Protein AF-A0A8D8VK74-F1 (afdb_monomer_lite)

Radius of gyration: 21.33 Å; chains: 1; bounding box: 48×50×49 Å

Organism: NCBI:txid428564

Secondary structure (DSSP, 8-state):
--EEEEEEBTTTB--TT-HHHHHHHHHHHHTT-EEEEEESSSS----TTSHHHHHHHHTTPEE-TT--HHHHHHHHHHHHH-TTS-HHHHHHHHHS-SSSS--PPP--SS---HHHHHHHHTT---HHHHHHHHHHHHHHHHHHHHHTT-HHHHHHHHHTT--TTSPPTT------

pLDDT: mean 78.07, std 16.45, range [38.28, 97.5]

Structure (mmCIF, N/CA/C/O backbone):
data_AF-A0A8D8VK74-F1
#
_entry.id   AF-A0A8D8VK74-F1
#
loop_
_atom_site.group_PDB
_atom_site.id
_atom_site.type_symbol
_atom_site.label_atom_id
_atom_site.label_alt_id
_atom_site.label_comp_id
_atom_site.label_asym_id
_atom_site.label_entity_id
_atom_site.label_seq_id
_atom_site.pdbx_PDB_ins_code
_atom_site.Cartn_x
_atom_site.Cartn_y
_atom_site.Cartn_z
_atom_site.occupancy
_atom_site.B_iso_or_equiv
_atom_site.auth_seq_id
_atom_site.auth_comp_id
_atom_site.auth_asym_id
_atom_site.auth_atom_id
_atom_site.pdbx_PDB_model_num
ATOM 1 N N . MET A 1 1 ? -14.335 -9.212 -6.919 1.00 71.56 1 MET A N 1
ATOM 2 C CA . MET A 1 1 ? -12.914 -9.061 -6.531 1.00 71.56 1 MET A CA 1
ATOM 3 C C . MET A 1 1 ? -12.792 -7.736 -5.795 1.00 71.56 1 MET A C 1
ATOM 5 O O . MET A 1 1 ? -13.177 -6.734 -6.381 1.00 71.56 1 MET A O 1
ATOM 9 N N . ASN A 1 2 ? -12.342 -7.737 -4.533 1.00 91.50 2 ASN A N 1
ATOM 10 C CA . ASN A 1 2 ? -12.387 -6.547 -3.658 1.00 91.50 2 ASN A CA 1
ATOM 11 C C . ASN A 1 2 ? -10.998 -5.957 -3.346 1.00 91.50 2 ASN A C 1
ATOM 13 O O . ASN A 1 2 ? -10.900 -4.891 -2.744 1.00 91.50 2 ASN A O 1
ATOM 17 N N . GLY A 1 3 ? -9.922 -6.621 -3.775 1.00 95.31 3 GLY A N 1
ATOM 18 C CA . GLY A 1 3 ? -8.571 -6.083 -3.696 1.00 95.31 3 GLY A CA 1
ATOM 19 C C . GLY A 1 3 ? -7.586 -6.829 -4.593 1.00 95.31 3 GLY A C 1
ATOM 20 O O . GLY A 1 3 ? -7.878 -7.944 -5.030 1.00 95.31 3 GLY A O 1
ATOM 21 N N . VAL A 1 4 ? -6.449 -6.191 -4.874 1.00 96.12 4 VAL A N 1
ATOM 22 C CA . VAL A 1 4 ? -5.374 -6.664 -5.758 1.00 96.12 4 VAL A CA 1
ATOM 23 C C . VAL A 1 4 ? -4.013 -6.302 -5.159 1.00 96.12 4 VAL A C 1
ATOM 25 O O . VAL A 1 4 ? -3.820 -5.172 -4.710 1.00 96.12 4 VAL A O 1
ATOM 28 N N . ILE A 1 5 ? -3.057 -7.234 -5.212 1.00 94.94 5 ILE A N 1
ATOM 29 C CA . ILE A 1 5 ? -1.632 -6.928 -5.036 1.00 94.94 5 ILE A CA 1
ATOM 30 C C . ILE A 1 5 ? -1.017 -6.762 -6.425 1.00 94.94 5 ILE A C 1
ATOM 32 O O . ILE A 1 5 ? -0.994 -7.703 -7.217 1.00 94.94 5 ILE A O 1
ATOM 36 N N . LEU A 1 6 ? -0.565 -5.553 -6.732 1.00 92.75 6 LEU A N 1
ATOM 37 C CA . LEU A 1 6 ? 0.166 -5.223 -7.946 1.00 92.75 6 LEU A CA 1
ATOM 38 C C . LEU A 1 6 ? 1.658 -5.367 -7.653 1.00 92.75 6 LEU A C 1
ATOM 40 O O . LEU A 1 6 ? 2.157 -4.743 -6.727 1.00 92.75 6 LEU A O 1
ATOM 44 N N . GLN A 1 7 ? 2.377 -6.171 -8.431 1.00 89.62 7 GLN A N 1
ATOM 45 C CA . GLN A 1 7 ? 3.824 -6.296 -8.278 1.00 89.62 7 GLN A CA 1
ATOM 46 C C . GLN A 1 7 ? 4.541 -5.551 -9.400 1.00 89.62 7 GLN A C 1
ATOM 48 O O . GLN A 1 7 ? 4.477 -5.960 -10.561 1.00 89.62 7 GLN A O 1
ATOM 53 N N . THR A 1 8 ? 5.238 -4.474 -9.053 1.00 84.62 8 THR A N 1
ATOM 54 C CA . THR A 1 8 ? 6.009 -3.649 -9.993 1.00 84.62 8 THR A CA 1
ATOM 55 C C . THR A 1 8 ? 7.503 -3.932 -9.903 1.00 84.62 8 THR A C 1
ATOM 57 O O . THR A 1 8 ? 8.008 -4.476 -8.919 1.00 84.62 8 THR A O 1
ATOM 60 N N . TYR A 1 9 ? 8.234 -3.577 -10.958 1.00 78.38 9 TYR A N 1
ATOM 61 C CA . TYR A 1 9 ? 9.674 -3.806 -11.013 1.00 78.38 9 TYR A CA 1
ATOM 62 C C . TYR A 1 9 ? 10.432 -2.826 -10.108 1.00 78.38 9 TYR A C 1
ATOM 64 O O . TYR A 1 9 ? 10.140 -1.628 -10.083 1.00 78.38 9 TYR A O 1
ATOM 72 N N . GLY A 1 10 ? 11.457 -3.320 -9.407 1.00 71.38 10 GLY A N 1
ATOM 73 C CA . GLY A 1 10 ? 12.364 -2.484 -8.618 1.00 71.38 10 GLY A CA 1
ATOM 74 C C . GLY A 1 10 ? 11.637 -1.660 -7.553 1.00 71.38 10 GLY A C 1
ATOM 75 O O . GLY A 1 10 ? 10.864 -2.193 -6.763 1.00 71.38 10 GLY A O 1
ATOM 76 N N . SER A 1 11 ? 11.872 -0.350 -7.536 1.00 64.56 11 SER A N 1
ATOM 77 C CA . SER A 1 11 ? 11.313 0.588 -6.553 1.00 64.56 11 SER A CA 1
ATOM 78 C C . SER A 1 11 ? 9.852 0.991 -6.799 1.00 64.56 11 SER A C 1
ATOM 80 O O . SER A 1 11 ? 9.323 1.805 -6.041 1.00 64.56 11 SER A O 1
ATOM 82 N N . GLY A 1 12 ? 9.193 0.450 -7.832 1.00 65.44 12 GLY A N 1
ATOM 83 C CA . GLY A 1 12 ? 7.820 0.829 -8.181 1.00 65.44 12 GLY A CA 1
ATOM 84 C C . GLY A 1 12 ? 7.563 1.084 -9.667 1.00 65.44 12 GLY A C 1
ATOM 85 O O . GLY A 1 12 ? 6.613 1.790 -9.996 1.00 65.44 12 GLY A O 1
ATOM 86 N N . ASN A 1 13 ? 8.407 0.583 -10.575 1.00 71.19 13 ASN A N 1
ATOM 87 C CA . ASN A 1 13 ? 8.303 0.894 -11.998 1.00 71.19 13 ASN A CA 1
ATOM 88 C C . ASN A 1 13 ? 7.089 0.214 -12.642 1.00 71.19 13 ASN A C 1
ATOM 90 O O . ASN A 1 13 ? 6.975 -1.013 -12.689 1.00 71.19 13 ASN A O 1
ATOM 94 N N . PHE A 1 14 ? 6.210 1.052 -13.176 1.00 80.88 14 PHE A N 1
ATOM 95 C CA . PHE A 1 14 ? 4.992 0.729 -13.897 1.00 80.88 14 PHE A CA 1
ATOM 96 C C . PHE A 1 14 ? 5.050 1.396 -15.281 1.00 80.88 14 PHE A C 1
ATOM 98 O O . PHE A 1 14 ? 5.597 2.497 -15.381 1.00 80.88 14 PHE A O 1
ATOM 105 N N . PRO A 1 15 ? 4.519 0.771 -16.348 1.00 80.12 15 PRO A N 1
ATOM 106 C CA . PRO A 1 15 ? 4.511 1.352 -17.691 1.00 80.12 15 PRO A CA 1
ATOM 107 C C . PRO A 1 15 ? 3.630 2.612 -17.748 1.00 80.12 15 PRO A C 1
ATOM 109 O O . PRO A 1 15 ? 2.446 2.555 -18.065 1.00 80.12 15 PRO A O 1
ATOM 112 N N . SER A 1 16 ? 4.209 3.770 -17.430 1.00 76.62 16 SER A N 1
ATOM 113 C CA . SER A 1 16 ? 3.517 5.064 -17.352 1.00 76.62 16 SER A CA 1
ATOM 114 C C . SER A 1 16 ? 3.016 5.577 -18.704 1.00 76.62 16 SER A C 1
ATOM 116 O O . SER A 1 16 ? 2.083 6.370 -18.753 1.00 76.62 16 SER A O 1
ATOM 118 N N . ASN A 1 17 ? 3.583 5.087 -19.809 1.00 83.56 17 ASN A N 1
ATOM 119 C CA . ASN A 1 17 ? 3.129 5.374 -21.171 1.00 83.56 17 ASN A CA 1
ATOM 120 C C . ASN A 1 17 ? 1.849 4.613 -21.573 1.00 83.56 17 ASN A C 1
ATOM 122 O O . ASN A 1 17 ? 1.322 4.840 -22.660 1.00 83.56 17 ASN A O 1
ATOM 126 N N . ARG A 1 18 ? 1.352 3.703 -20.727 1.00 88.56 18 ARG A N 1
ATOM 127 C CA . ARG A 1 18 ? 0.121 2.932 -20.947 1.00 88.56 18 ARG A CA 1
ATOM 128 C C . ARG A 1 18 ? -1.051 3.569 -20.208 1.00 88.56 18 ARG A C 1
ATOM 130 O O . ARG A 1 18 ? -1.440 3.128 -19.126 1.00 88.56 18 ARG A O 1
ATOM 137 N N . THR A 1 19 ? -1.608 4.623 -20.800 1.00 89.00 19 THR A N 1
ATOM 138 C CA . THR A 1 19 ? -2.750 5.368 -20.241 1.00 89.00 19 THR A CA 1
ATOM 139 C C . THR A 1 19 ? -3.971 4.481 -20.011 1.00 89.00 19 THR A C 1
ATOM 141 O O . THR A 1 19 ? -4.640 4.627 -18.995 1.00 89.00 19 THR A O 1
ATOM 144 N N . ASP A 1 20 ? -4.196 3.494 -20.879 1.00 93.38 20 ASP A N 1
ATOM 145 C CA . ASP A 1 20 ? -5.254 2.489 -20.751 1.00 93.38 20 ASP A CA 1
ATOM 146 C C . ASP A 1 20 ? -5.159 1.687 -19.441 1.00 93.38 20 ASP A C 1
ATOM 148 O O . ASP A 1 20 ? -6.168 1.417 -18.788 1.00 93.38 20 ASP A O 1
ATOM 152 N N . LEU A 1 21 ? -3.940 1.348 -19.006 1.00 91.88 21 LEU A N 1
ATOM 153 C CA . LEU A 1 21 ? -3.727 0.639 -17.745 1.00 91.88 21 LEU A CA 1
ATOM 154 C C . LEU A 1 21 ? -3.924 1.554 -16.532 1.00 91.88 21 LEU A C 1
ATOM 156 O O . LEU A 1 21 ? -4.480 1.122 -15.524 1.00 91.88 21 LEU A O 1
ATOM 160 N N . LEU A 1 22 ? -3.491 2.813 -16.617 1.00 91.50 22 LEU A N 1
ATOM 161 C CA . LEU A 1 22 ? -3.692 3.797 -15.548 1.00 91.50 22 LEU A CA 1
ATOM 162 C C . LEU A 1 22 ? -5.183 4.097 -15.337 1.00 91.50 22 LEU A C 1
ATOM 164 O O . LEU A 1 22 ? -5.655 4.119 -14.199 1.00 91.50 22 LEU A O 1
ATOM 168 N N . GLU A 1 23 ? -5.943 4.248 -16.421 1.00 93.19 23 GLU A N 1
ATOM 169 C CA . GLU A 1 23 ? -7.399 4.414 -16.378 1.00 93.19 23 GLU A CA 1
ATOM 170 C C . GLU A 1 23 ? -8.095 3.190 -15.775 1.00 93.19 23 GLU A C 1
ATOM 172 O O . GLU A 1 23 ? -8.993 3.339 -14.943 1.00 93.19 23 GLU A O 1
ATOM 177 N N . LEU A 1 24 ? -7.640 1.977 -16.111 1.00 94.81 24 LEU A N 1
ATOM 178 C CA . LEU A 1 24 ? -8.153 0.743 -15.515 1.00 94.81 24 LEU A CA 1
ATOM 179 C C . LEU A 1 24 ? -7.927 0.704 -13.996 1.00 94.81 24 LEU A C 1
ATOM 181 O O . LEU A 1 24 ? -8.846 0.358 -13.248 1.00 94.81 24 LEU A O 1
ATOM 185 N N . LEU A 1 25 ? -6.725 1.065 -13.530 1.00 94.88 25 LEU A N 1
ATOM 186 C CA . LEU A 1 25 ? -6.401 1.127 -12.100 1.00 94.88 25 LEU A CA 1
ATOM 187 C C . LEU A 1 25 ? -7.275 2.158 -11.382 1.00 94.88 25 LEU A C 1
ATOM 189 O O . LEU A 1 25 ? -7.853 1.851 -10.336 1.00 94.88 25 LEU A O 1
ATOM 193 N N . LYS A 1 26 ? -7.429 3.346 -11.974 1.00 94.81 26 LYS A N 1
ATOM 194 C CA . LYS A 1 26 ? -8.275 4.412 -11.435 1.00 94.81 26 LYS A CA 1
ATOM 195 C C . LYS A 1 26 ? -9.737 3.973 -11.332 1.00 94.81 26 LYS A C 1
ATOM 197 O O . LYS A 1 26 ? -10.323 4.066 -10.257 1.00 94.81 26 LYS A O 1
ATOM 202 N N . SER A 1 27 ? -10.292 3.402 -12.400 1.00 96.25 27 SER A N 1
ATOM 203 C CA . SER A 1 27 ? -11.665 2.882 -12.425 1.00 96.25 27 SER A CA 1
ATOM 204 C C . SER A 1 27 ? -11.880 1.756 -11.407 1.00 96.25 27 SER A C 1
ATOM 206 O O . SER A 1 27 ? -12.919 1.675 -10.750 1.00 96.25 27 SER A O 1
ATOM 208 N N . ALA A 1 28 ? -10.899 0.867 -11.227 1.00 96.00 28 ALA A N 1
ATOM 209 C CA . ALA A 1 28 ? -10.971 -0.174 -10.207 1.00 96.00 28 ALA A CA 1
ATOM 210 C C . ALA A 1 28 ? -10.983 0.416 -8.787 1.00 96.00 28 ALA A C 1
ATOM 212 O O . ALA A 1 28 ? -11.811 0.005 -7.969 1.00 96.00 28 ALA A O 1
ATOM 213 N N . ASN A 1 29 ? -10.134 1.406 -8.509 1.00 95.12 29 ASN A N 1
ATOM 214 C CA . ASN A 1 29 ? -10.133 2.116 -7.232 1.00 95.12 29 ASN A CA 1
ATOM 215 C C . ASN A 1 29 ? -11.459 2.863 -6.975 1.00 95.12 29 ASN A C 1
ATOM 217 O O . ASN A 1 29 ? -11.978 2.802 -5.862 1.00 95.12 29 ASN A O 1
ATOM 221 N N . GLU A 1 30 ? -12.045 3.505 -7.990 1.00 95.00 30 GLU A N 1
ATOM 222 C CA . GLU A 1 30 ? -13.353 4.182 -7.904 1.00 95.00 30 GLU A CA 1
ATOM 223 C C . GLU A 1 30 ? -14.503 3.210 -7.593 1.00 95.00 30 GLU A C 1
ATOM 225 O O . GLU A 1 30 ? -15.429 3.554 -6.863 1.00 95.00 30 GLU A O 1
ATOM 230 N N . ARG A 1 31 ? -14.412 1.955 -8.053 1.00 96.19 31 ARG A N 1
ATOM 231 C CA . ARG A 1 31 ? -15.336 0.868 -7.670 1.00 96.19 31 ARG A CA 1
ATOM 232 C C . ARG A 1 31 ? -15.084 0.306 -6.265 1.00 96.19 31 ARG A C 1
ATOM 234 O O . ARG A 1 31 ? -15.745 -0.650 -5.865 1.00 96.19 31 ARG A O 1
ATOM 241 N N . GLY A 1 32 ? -14.124 0.857 -5.526 1.00 94.88 32 GLY A N 1
ATOM 242 C CA . GLY A 1 32 ? -13.786 0.441 -4.166 1.00 94.88 32 GLY A CA 1
ATOM 243 C C . GLY A 1 32 ? -12.830 -0.749 -4.075 1.00 94.88 32 GLY A C 1
ATOM 244 O O . GLY A 1 32 ? -12.680 -1.322 -2.995 1.00 94.88 32 GLY A O 1
ATOM 245 N N . VAL A 1 33 ? -12.170 -1.136 -5.172 1.00 97.44 33 VAL A N 1
ATOM 246 C CA . VAL A 1 33 ? -11.136 -2.179 -5.142 1.00 97.44 33 VAL A CA 1
ATOM 247 C C . VAL A 1 33 ? -9.873 -1.614 -4.493 1.00 97.44 33 VAL A C 1
ATOM 249 O O . VAL A 1 33 ? -9.335 -0.604 -4.941 1.00 97.44 33 VAL A O 1
ATOM 252 N N . ILE A 1 34 ? -9.372 -2.272 -3.445 1.00 97.06 34 ILE A N 1
ATOM 253 C CA . ILE A 1 34 ? -8.113 -1.875 -2.798 1.00 97.06 34 ILE A CA 1
ATOM 254 C C . ILE A 1 34 ? -6.943 -2.432 -3.607 1.00 97.06 34 ILE A C 1
ATOM 256 O O . ILE A 1 34 ? -6.773 -3.646 -3.688 1.00 97.06 34 ILE A O 1
ATOM 260 N N . ILE A 1 35 ? -6.122 -1.557 -4.180 1.00 96.56 35 ILE A N 1
ATOM 261 C CA . ILE A 1 35 ? -4.945 -1.950 -4.959 1.00 96.56 35 ILE A CA 1
ATOM 262 C C . ILE A 1 35 ? -3.703 -1.556 -4.167 1.00 96.56 35 ILE A C 1
ATOM 264 O O . ILE A 1 35 ? -3.574 -0.398 -3.773 1.00 96.56 35 ILE A O 1
ATOM 268 N N . VAL A 1 36 ? -2.803 -2.507 -3.930 1.00 94.31 36 VAL A N 1
ATOM 269 C CA . VAL A 1 36 ? -1.554 -2.286 -3.187 1.00 94.31 36 VAL A CA 1
ATOM 270 C C . VAL A 1 36 ? -0.381 -2.663 -4.072 1.00 94.31 36 VAL A C 1
ATOM 272 O O . VAL A 1 36 ? -0.345 -3.771 -4.597 1.00 94.31 36 VAL A O 1
ATOM 275 N N . ASN A 1 37 ? 0.560 -1.744 -4.246 1.00 91.88 37 ASN A N 1
ATOM 276 C CA . ASN A 1 37 ? 1.761 -1.952 -5.035 1.00 91.88 37 ASN A CA 1
ATOM 277 C C . ASN A 1 37 ? 2.910 -2.483 -4.169 1.00 91.88 37 ASN A C 1
ATOM 279 O O . ASN A 1 37 ? 3.306 -1.823 -3.215 1.00 91.88 37 ASN A O 1
ATOM 283 N N . CYS A 1 38 ? 3.478 -3.625 -4.539 1.00 88.81 38 CYS A N 1
ATOM 284 C CA . CYS A 1 38 ? 4.661 -4.227 -3.927 1.00 88.81 38 CYS A CA 1
ATOM 285 C C . CYS A 1 38 ? 5.788 -4.354 -4.957 1.00 88.81 38 CYS A C 1
ATOM 287 O O . CYS A 1 38 ? 5.547 -4.418 -6.164 1.00 88.81 38 CYS A O 1
ATOM 289 N N . SER A 1 39 ? 7.029 -4.434 -4.482 1.00 83.19 39 SER A N 1
ATOM 290 C CA . SER A 1 39 ? 8.173 -4.719 -5.348 1.00 83.19 39 SER A CA 1
ATOM 291 C C . SER A 1 39 ? 8.184 -6.197 -5.745 1.00 83.19 39 SER A C 1
ATOM 293 O O . SER A 1 39 ? 7.843 -7.066 -4.943 1.00 83.19 39 SER A O 1
ATOM 295 N N . GLN A 1 40 ? 8.608 -6.496 -6.973 1.00 79.06 40 GLN A N 1
ATOM 296 C CA . GLN A 1 40 ? 8.964 -7.858 -7.392 1.00 79.06 40 GLN A CA 1
ATOM 297 C C . GLN A 1 40 ? 10.310 -8.326 -6.816 1.00 79.06 40 GLN A C 1
ATOM 299 O O . GLN A 1 40 ? 10.632 -9.511 -6.884 1.00 79.06 40 GLN A O 1
ATOM 304 N N . CYS A 1 41 ? 11.124 -7.417 -6.277 1.00 74.56 41 CYS A N 1
ATOM 305 C CA . CYS A 1 41 ? 12.401 -7.772 -5.673 1.00 74.56 41 CYS A CA 1
ATOM 306 C C . CYS A 1 41 ? 12.178 -8.498 -4.337 1.00 74.56 41 CYS A C 1
ATOM 308 O O . CYS A 1 41 ? 11.379 -8.068 -3.512 1.00 74.56 41 CYS A O 1
ATOM 310 N N . SER A 1 42 ? 12.938 -9.571 -4.094 1.00 58.62 42 SER A N 1
ATOM 311 C CA . SER A 1 42 ? 12.886 -10.357 -2.847 1.00 58.62 42 SER A CA 1
ATOM 312 C C . SER A 1 42 ? 13.319 -9.570 -1.603 1.00 58.62 42 SER A C 1
ATOM 314 O O . SER A 1 42 ? 12.956 -9.922 -0.483 1.00 58.62 42 SER A O 1
ATOM 316 N N . ARG A 1 43 ? 14.093 -8.499 -1.804 1.00 56.03 43 ARG A N 1
ATOM 317 C CA . ARG A 1 43 ? 14.407 -7.454 -0.826 1.00 56.03 43 ARG A CA 1
ATOM 318 C C . ARG A 1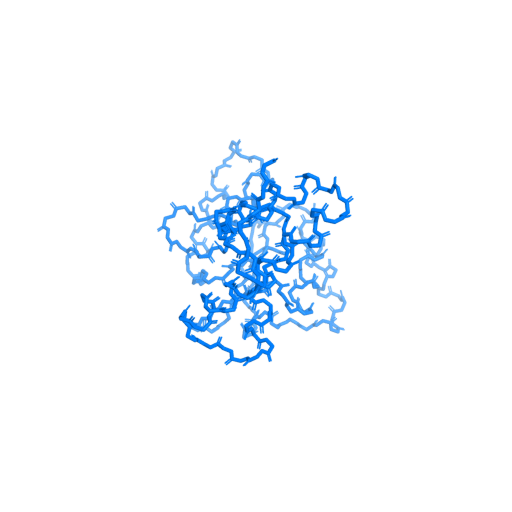 43 ? 14.333 -6.101 -1.522 1.00 56.03 43 ARG A C 1
ATOM 320 O O . ARG A 1 43 ? 14.986 -5.906 -2.545 1.00 56.03 43 ARG A O 1
ATOM 327 N N . GLY A 1 44 ? 13.567 -5.177 -0.960 1.00 54.06 44 GLY A N 1
ATOM 328 C CA . GLY A 1 44 ? 13.433 -3.819 -1.474 1.00 54.06 44 GLY A CA 1
ATOM 329 C C . GLY A 1 44 ? 12.183 -3.134 -0.937 1.00 54.06 44 GLY A C 1
ATOM 330 O O . GLY A 1 44 ? 11.236 -3.793 -0.521 1.00 54.06 44 GLY A O 1
ATOM 331 N N . THR A 1 45 ? 12.190 -1.806 -0.956 1.00 57.72 45 THR A N 1
ATOM 332 C CA . THR A 1 45 ? 11.065 -0.969 -0.529 1.00 57.72 45 THR A CA 1
ATOM 333 C C . THR A 1 45 ? 10.482 -0.286 -1.761 1.00 57.72 45 THR A C 1
ATOM 335 O O . THR A 1 45 ? 11.222 0.310 -2.548 1.00 57.72 45 THR A O 1
ATOM 338 N N . THR A 1 46 ? 9.164 -0.332 -1.945 1.00 55.25 46 THR A N 1
ATOM 339 C CA . THR A 1 46 ? 8.479 0.564 -2.883 1.00 55.25 46 THR A CA 1
ATOM 340 C C . THR A 1 46 ? 8.302 1.916 -2.219 1.00 55.25 46 THR A C 1
ATOM 342 O O . THR A 1 46 ? 7.723 2.008 -1.136 1.00 55.25 46 THR A O 1
ATOM 345 N N . SER A 1 47 ? 8.801 2.970 -2.856 1.00 56.84 47 SER A N 1
ATOM 346 C CA . SER A 1 47 ? 8.806 4.305 -2.269 1.00 56.84 47 SER A CA 1
ATOM 347 C C . SER A 1 47 ? 8.030 5.296 -3.130 1.00 56.84 47 SER A C 1
ATOM 349 O O . SER A 1 47 ? 8.172 5.310 -4.352 1.00 56.84 47 SER A O 1
ATOM 351 N N . ASN A 1 48 ? 7.236 6.156 -2.488 1.00 53.31 48 ASN A N 1
ATOM 352 C CA . ASN A 1 48 ? 6.412 7.171 -3.161 1.00 53.31 48 ASN A CA 1
ATOM 353 C C . ASN A 1 48 ? 7.223 8.359 -3.702 1.00 53.31 48 ASN A C 1
ATOM 355 O O . ASN A 1 48 ? 6.651 9.266 -4.296 1.00 53.31 48 ASN A O 1
ATOM 359 N N . ILE A 1 49 ? 8.539 8.377 -3.478 1.00 42.19 49 ILE A N 1
ATOM 360 C CA . ILE A 1 49 ? 9.401 9.529 -3.772 1.00 42.19 49 ILE A CA 1
ATOM 361 C C . ILE A 1 49 ? 9.775 9.604 -5.268 1.00 42.19 49 ILE A C 1
ATOM 363 O O . ILE A 1 49 ? 10.268 10.629 -5.726 1.00 42.19 49 ILE A O 1
ATOM 367 N N . TYR A 1 50 ? 9.547 8.537 -6.045 1.00 52.56 50 TYR A N 1
ATOM 368 C CA . TYR A 1 50 ? 9.842 8.504 -7.482 1.00 52.56 50 TYR A CA 1
ATOM 369 C C . TYR A 1 50 ? 8.613 8.847 -8.337 1.00 52.56 50 TYR A C 1
ATOM 371 O O . TYR A 1 50 ? 7.477 8.555 -7.960 1.00 52.56 50 TYR A O 1
ATOM 379 N N . GLU A 1 51 ? 8.852 9.404 -9.529 1.00 50.41 51 GLU A N 1
ATOM 380 C CA . GLU A 1 51 ? 7.833 9.829 -10.506 1.00 50.41 51 GLU A CA 1
ATOM 381 C C . GLU A 1 51 ? 6.772 8.745 -10.769 1.00 50.41 51 GLU A C 1
ATOM 383 O O . GLU A 1 51 ? 5.570 9.008 -10.732 1.00 50.41 51 GLU A O 1
ATOM 388 N N . THR A 1 52 ? 7.200 7.490 -10.910 1.00 56.34 52 THR A N 1
ATOM 389 C CA . THR A 1 52 ? 6.306 6.348 -11.139 1.00 56.34 52 THR A CA 1
ATOM 390 C C . THR A 1 52 ? 5.427 6.008 -9.930 1.00 56.34 52 THR A C 1
ATOM 392 O O . THR A 1 52 ? 4.269 5.619 -10.093 1.00 56.34 52 THR A O 1
ATOM 395 N N . GLY A 1 53 ? 5.936 6.214 -8.711 1.00 61.03 53 GLY A N 1
ATOM 396 C CA . GLY A 1 53 ? 5.167 6.056 -7.474 1.00 61.03 53 GLY A CA 1
ATOM 397 C C . GLY A 1 53 ? 4.069 7.115 -7.344 1.00 61.03 53 GLY A C 1
ATOM 398 O O . GLY A 1 53 ? 2.945 6.797 -6.948 1.00 61.03 53 GLY A O 1
ATOM 399 N N . MET A 1 54 ? 4.349 8.355 -7.764 1.00 69.06 54 MET A N 1
ATOM 400 C CA . MET A 1 54 ? 3.347 9.428 -7.795 1.00 69.06 54 MET A CA 1
ATOM 401 C C . MET A 1 54 ? 2.221 9.136 -8.794 1.00 69.06 54 MET A C 1
ATOM 403 O O . MET A 1 54 ? 1.052 9.335 -8.470 1.00 69.06 54 MET A O 1
ATOM 407 N N . ILE A 1 55 ? 2.543 8.604 -9.979 1.00 80.94 55 ILE A N 1
ATOM 408 C CA . ILE A 1 55 ? 1.542 8.241 -10.999 1.00 80.94 55 ILE A CA 1
ATOM 409 C C . ILE A 1 55 ? 0.562 7.184 -10.466 1.00 80.94 55 ILE A C 1
ATOM 411 O O . ILE A 1 55 ? -0.654 7.340 -10.595 1.00 80.94 55 ILE A O 1
ATOM 415 N N . LEU A 1 56 ? 1.071 6.127 -9.827 1.00 85.38 56 LEU A N 1
ATOM 416 C CA . LEU A 1 56 ? 0.233 5.087 -9.222 1.00 85.38 56 LEU A CA 1
ATOM 417 C C . LEU A 1 56 ? -0.599 5.626 -8.051 1.00 85.38 56 LEU A C 1
ATOM 419 O O . LEU A 1 56 ? -1.788 5.317 -7.947 1.00 85.38 56 LEU A O 1
ATOM 423 N N . THR A 1 57 ? -0.008 6.490 -7.223 1.00 85.62 57 THR A N 1
ATOM 424 C CA . THR A 1 57 ? -0.714 7.161 -6.121 1.00 85.62 57 THR A CA 1
ATOM 425 C C . THR A 1 57 ? -1.881 8.006 -6.642 1.00 85.62 57 THR A C 1
ATOM 427 O O . THR A 1 57 ? -2.980 7.935 -6.095 1.00 85.62 57 THR A O 1
ATOM 430 N N . ASN A 1 58 ? -1.696 8.728 -7.754 1.00 86.50 58 ASN A N 1
ATOM 431 C CA . ASN A 1 58 ? -2.755 9.507 -8.408 1.00 86.50 58 ASN A CA 1
ATOM 432 C C . ASN A 1 58 ? -3.900 8.634 -8.953 1.00 86.50 58 ASN A C 1
ATOM 434 O O . ASN A 1 58 ? -5.032 9.102 -9.067 1.00 86.50 58 ASN A O 1
ATOM 438 N N . CYS A 1 59 ? -3.631 7.362 -9.258 1.00 89.62 59 CYS A N 1
ATOM 439 C CA . CYS A 1 59 ? -4.654 6.381 -9.634 1.00 89.62 59 CYS A CA 1
ATOM 440 C C . CYS A 1 59 ? -5.351 5.743 -8.415 1.00 89.62 59 CYS A C 1
ATOM 442 O O . CYS A 1 59 ? -6.257 4.928 -8.577 1.00 89.62 59 CYS A O 1
ATOM 444 N N . GLY A 1 60 ? -4.945 6.099 -7.193 1.00 89.75 60 GLY A N 1
ATOM 445 C CA . GLY A 1 60 ? -5.474 5.545 -5.947 1.00 89.75 60 GLY A CA 1
ATOM 446 C C . GLY A 1 60 ? -4.857 4.206 -5.536 1.00 89.75 60 GLY A C 1
ATOM 447 O O . GLY A 1 60 ? -5.416 3.520 -4.680 1.00 89.75 60 GLY A O 1
ATOM 448 N N . VAL A 1 61 ? -3.718 3.828 -6.125 1.00 93.12 61 VAL A N 1
ATOM 449 C CA . VAL A 1 61 ? -2.952 2.647 -5.712 1.00 93.12 61 VAL A CA 1
ATOM 450 C C . VAL A 1 61 ? -2.162 2.971 -4.445 1.00 93.12 61 VAL A C 1
ATOM 452 O O . VAL A 1 61 ? -1.474 3.986 -4.368 1.00 93.12 61 VAL A O 1
ATOM 455 N N . LEU A 1 62 ? -2.254 2.099 -3.443 1.00 92.00 62 LEU A N 1
ATOM 456 C CA . LEU A 1 62 ? -1.529 2.229 -2.182 1.00 92.00 62 LEU A CA 1
ATOM 457 C C . LEU A 1 62 ? -0.100 1.703 -2.325 1.00 92.00 62 LEU A C 1
ATOM 459 O O . LEU A 1 62 ? 0.125 0.701 -3.000 1.00 92.00 62 LEU A O 1
ATOM 463 N N . THR A 1 63 ? 0.858 2.319 -1.636 1.00 88.81 63 THR A N 1
ATOM 464 C CA . THR A 1 63 ? 2.202 1.742 -1.502 1.00 88.81 63 THR A CA 1
ATOM 465 C C . THR A 1 63 ? 2.203 0.603 -0.488 1.00 88.81 63 THR A C 1
ATOM 467 O O . THR A 1 63 ? 1.603 0.704 0.582 1.00 88.81 63 THR A O 1
ATOM 470 N N . GLY A 1 64 ? 2.872 -0.492 -0.836 1.00 87.75 64 GLY A N 1
ATOM 471 C CA . GLY A 1 64 ? 3.139 -1.614 0.052 1.00 87.75 64 GLY A CA 1
ATOM 472 C C . GLY A 1 64 ? 4.411 -1.443 0.884 1.00 87.75 64 GLY A C 1
ATOM 473 O O . GLY A 1 64 ? 4.712 -2.324 1.681 1.00 87.75 64 GLY A O 1
ATOM 474 N N . PHE A 1 65 ? 5.143 -0.333 0.722 1.00 86.25 65 PHE A N 1
ATOM 475 C CA . PHE A 1 65 ? 6.439 -0.085 1.363 1.00 86.25 65 PHE A CA 1
ATOM 476 C C . PHE A 1 65 ? 7.410 -1.267 1.182 1.00 86.25 65 PHE A C 1
ATOM 478 O O . PHE A 1 65 ? 7.705 -1.666 0.059 1.00 86.25 65 PHE A O 1
ATOM 485 N N . ASP A 1 66 ? 7.940 -1.801 2.275 1.00 85.62 66 ASP A N 1
ATOM 486 C CA . ASP A 1 66 ? 8.836 -2.953 2.368 1.00 85.62 66 ASP A CA 1
ATOM 487 C C . ASP A 1 66 ? 8.093 -4.254 2.724 1.00 85.62 66 ASP A C 1
ATOM 489 O O . ASP A 1 66 ? 8.737 -5.246 3.064 1.00 85.62 66 ASP A O 1
ATOM 493 N N . MET A 1 67 ? 6.753 -4.287 2.625 1.00 90.25 67 MET A N 1
ATOM 494 C CA . MET A 1 67 ? 6.004 -5.536 2.791 1.00 90.25 67 MET A CA 1
ATOM 495 C C . MET A 1 67 ? 6.441 -6.557 1.745 1.00 90.25 67 MET A C 1
ATOM 497 O O . MET A 1 67 ? 6.484 -6.264 0.545 1.00 90.25 67 MET A O 1
ATOM 501 N N . THR A 1 68 ? 6.640 -7.802 2.182 1.00 90.38 68 THR A N 1
ATOM 502 C CA . THR A 1 68 ? 6.704 -8.914 1.234 1.00 90.38 68 THR A CA 1
ATOM 503 C C . THR A 1 68 ? 5.343 -9.078 0.541 1.00 90.38 68 THR A C 1
ATOM 505 O O . THR A 1 68 ? 4.303 -8.750 1.129 1.00 90.38 68 THR A O 1
ATOM 508 N N . PRO A 1 69 ? 5.298 -9.606 -0.693 1.00 91.25 69 PRO A N 1
ATOM 509 C CA . PRO A 1 69 ? 4.036 -9.869 -1.382 1.00 91.25 69 PRO A CA 1
ATOM 510 C C . PRO A 1 69 ? 3.072 -10.751 -0.574 1.00 91.25 69 PRO A C 1
ATOM 512 O O . PRO A 1 69 ? 1.865 -10.509 -0.571 1.00 91.25 69 PRO A O 1
ATOM 515 N N . GLU A 1 70 ? 3.592 -11.738 0.158 1.00 93.81 70 GLU A N 1
ATOM 516 C CA . GLU A 1 70 ? 2.821 -12.629 1.029 1.00 93.81 70 GLU A CA 1
ATOM 517 C C . GLU A 1 70 ? 2.240 -11.873 2.228 1.00 93.81 70 GLU A C 1
ATOM 519 O O . GLU A 1 70 ? 1.066 -12.058 2.568 1.00 93.81 70 GLU A O 1
ATOM 524 N N . ALA A 1 71 ? 3.031 -10.992 2.850 1.00 94.38 71 ALA A N 1
ATOM 525 C CA . ALA A 1 71 ? 2.577 -10.144 3.945 1.00 94.38 71 ALA A CA 1
ATOM 526 C C . ALA A 1 71 ? 1.484 -9.175 3.471 1.00 94.38 71 ALA A C 1
ATOM 528 O O . ALA A 1 71 ? 0.428 -9.082 4.101 1.00 94.38 71 ALA A O 1
ATOM 529 N N . ALA A 1 72 ? 1.682 -8.528 2.320 1.00 94.88 72 ALA A N 1
ATOM 530 C CA . ALA A 1 72 ? 0.705 -7.626 1.721 1.00 94.88 72 ALA A CA 1
ATOM 531 C C . A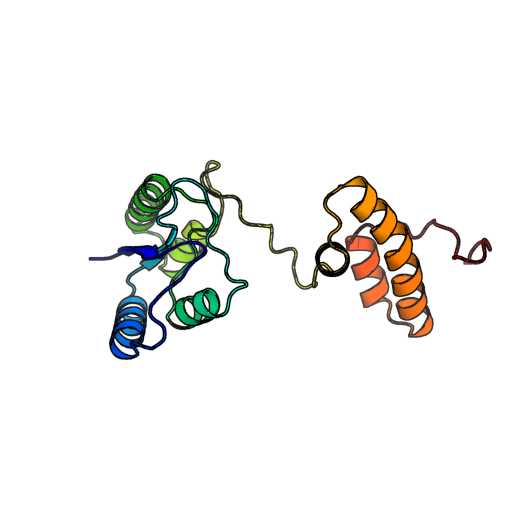LA A 1 72 ? -0.601 -8.350 1.362 1.00 94.88 72 ALA A C 1
ATOM 533 O O . ALA A 1 72 ? -1.684 -7.860 1.687 1.00 94.88 72 ALA A O 1
ATOM 534 N N . LEU A 1 73 ? -0.523 -9.543 0.761 1.00 95.88 73 LEU A N 1
ATOM 535 C CA . LEU A 1 73 ? -1.689 -10.365 0.426 1.00 95.88 73 LEU A CA 1
ATOM 536 C C . LEU A 1 73 ? -2.456 -10.816 1.678 1.00 95.88 73 LEU A C 1
ATOM 538 O O . LEU A 1 73 ? -3.689 -10.748 1.722 1.00 95.88 73 LEU A O 1
ATOM 542 N N . THR A 1 74 ? -1.734 -11.252 2.711 1.00 96.69 74 THR A N 1
ATOM 543 C CA . THR A 1 74 ? -2.320 -11.690 3.987 1.00 96.69 74 THR A CA 1
ATOM 544 C C . THR A 1 74 ? -3.013 -10.527 4.686 1.00 96.69 74 THR A C 1
ATOM 546 O O . THR A 1 74 ? -4.165 -10.641 5.112 1.00 96.69 74 THR A O 1
ATOM 549 N N . LYS A 1 75 ? -2.346 -9.371 4.746 1.00 97.12 75 LYS A N 1
ATOM 550 C CA . LYS A 1 75 ? -2.889 -8.148 5.334 1.00 97.12 75 LYS A CA 1
ATOM 551 C C . LYS A 1 75 ? -4.107 -7.644 4.564 1.00 97.12 75 LYS A C 1
ATOM 553 O O . LYS A 1 75 ? -5.110 -7.297 5.185 1.00 97.12 75 LYS A O 1
ATOM 558 N N . LEU A 1 76 ? -4.067 -7.684 3.231 1.00 97.50 76 LEU A N 1
ATOM 559 C CA . LEU A 1 76 ? -5.201 -7.340 2.376 1.00 97.50 76 LEU A CA 1
ATOM 560 C C . LEU A 1 76 ? -6.405 -8.245 2.669 1.00 97.50 76 LEU A C 1
ATOM 562 O O . LEU A 1 76 ? -7.518 -7.761 2.869 1.00 97.50 76 LEU A O 1
ATOM 566 N N . SER A 1 77 ? -6.182 -9.556 2.761 1.00 97.25 77 SER A N 1
ATOM 567 C CA . SER A 1 77 ? -7.232 -10.525 3.098 1.00 97.25 77 SER A CA 1
ATOM 568 C C . SER A 1 77 ? -7.839 -10.238 4.476 1.00 97.25 77 SER A C 1
ATOM 570 O O . SER A 1 77 ? -9.062 -10.218 4.634 1.00 97.25 77 SER A O 1
ATOM 572 N N . TYR A 1 78 ? -6.991 -9.925 5.460 1.00 97.19 78 TYR A N 1
ATOM 573 C CA . TYR A 1 78 ? -7.414 -9.527 6.800 1.00 97.19 78 TYR A CA 1
ATOM 574 C C . TYR A 1 78 ? -8.288 -8.265 6.786 1.00 97.19 78 TYR A C 1
ATOM 576 O O . TYR A 1 78 ? -9.399 -8.305 7.316 1.00 97.19 78 TYR A O 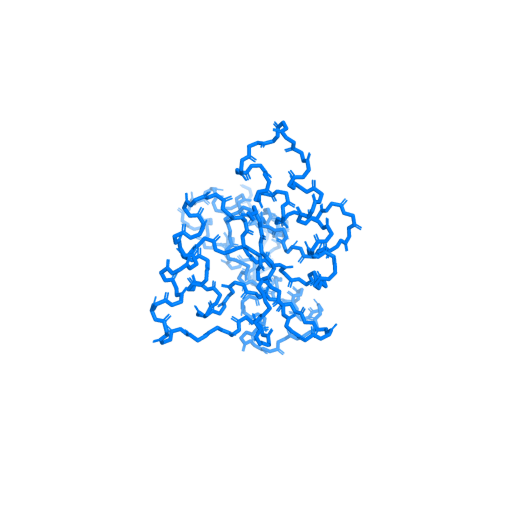1
ATOM 584 N N . VAL A 1 79 ? -7.853 -7.162 6.165 1.00 97.06 79 VAL A N 1
ATOM 585 C CA . VAL A 1 79 ? -8.643 -5.913 6.157 1.00 97.06 79 VAL A CA 1
ATOM 586 C C . VAL A 1 79 ? -9.949 -6.067 5.378 1.00 97.06 79 VAL A C 1
ATOM 588 O O . VAL A 1 79 ? -10.966 -5.496 5.769 1.00 97.06 79 VAL A O 1
ATOM 591 N N . LEU A 1 80 ? -9.962 -6.869 4.308 1.00 96.56 80 LEU A N 1
ATOM 592 C CA . LEU A 1 80 ? -11.175 -7.144 3.537 1.00 96.56 80 LEU A CA 1
ATOM 593 C C . LEU A 1 80 ? -12.197 -7.956 4.343 1.00 96.56 80 LEU A C 1
ATOM 595 O O . LEU A 1 80 ? -13.392 -7.697 4.198 1.00 96.56 80 LEU A O 1
ATOM 599 N N . SER A 1 81 ? -11.741 -8.855 5.226 1.00 96.94 81 SER A N 1
ATOM 600 C CA . SER A 1 81 ? -12.603 -9.652 6.118 1.00 96.94 81 SER A CA 1
ATOM 601 C C . SER A 1 81 ? -13.362 -8.821 7.163 1.00 96.94 81 SER A C 1
ATOM 603 O O . SER A 1 81 ? -14.374 -9.273 7.691 1.00 96.94 81 SER A O 1
ATOM 605 N N . LYS A 1 82 ? -12.911 -7.592 7.453 1.00 96.94 82 LYS A N 1
ATOM 606 C CA . LYS A 1 82 ? -13.564 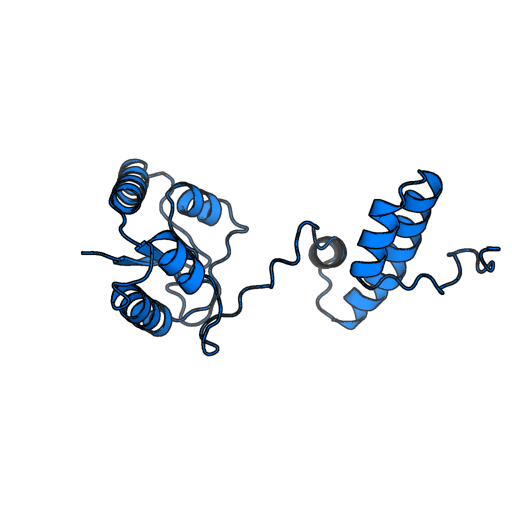-6.679 8.401 1.00 96.94 82 LYS A CA 1
ATOM 607 C C . LYS A 1 82 ? -14.757 -5.989 7.744 1.00 96.94 82 LYS A C 1
ATOM 609 O O . LYS A 1 82 ? -14.621 -4.928 7.131 1.00 96.94 82 LYS A O 1
ATOM 614 N N . SER A 1 83 ? -15.929 -6.615 7.813 1.00 94.44 83 SER A N 1
ATOM 615 C CA . SER A 1 83 ? -17.169 -6.093 7.219 1.00 94.44 83 SER A CA 1
ATOM 616 C C . SER A 1 83 ? -17.655 -4.798 7.876 1.00 94.44 83 SER A C 1
ATOM 618 O O . SER A 1 83 ? -18.328 -4.007 7.230 1.00 94.44 83 SER A O 1
ATOM 620 N N . ASP A 1 84 ? -17.283 -4.567 9.133 1.00 96.81 84 ASP A N 1
ATOM 621 C CA . ASP A 1 84 ? -17.622 -3.393 9.940 1.00 96.81 84 ASP A CA 1
ATOM 622 C C . ASP A 1 84 ? -16.753 -2.158 9.637 1.00 96.81 84 ASP A C 1
ATOM 624 O O . ASP A 1 84 ? -17.011 -1.071 10.152 1.00 96.81 84 ASP A O 1
ATOM 628 N N . TRP A 1 85 ? -15.700 -2.294 8.824 1.00 97.19 85 TRP A N 1
ATOM 629 C CA . TRP A 1 85 ? -14.790 -1.189 8.508 1.00 97.19 85 TRP A CA 1
ATOM 630 C C . TRP A 1 85 ? -15.163 -0.493 7.201 1.00 97.19 85 TRP A C 1
ATOM 632 O O . TRP A 1 85 ? -15.401 -1.148 6.184 1.00 97.19 85 TRP A O 1
ATOM 642 N N . SER A 1 86 ? -15.108 0.844 7.205 1.00 97.31 86 SER A N 1
ATOM 643 C CA . SER A 1 86 ? -15.186 1.645 5.980 1.00 97.31 86 SER A CA 1
ATOM 644 C C . SER A 1 86 ? -14.001 1.369 5.049 1.00 97.31 86 SER A C 1
ATOM 646 O O . SER A 1 86 ? -12.938 0.909 5.483 1.00 97.31 86 SER A O 1
ATOM 648 N N . LEU A 1 87 ? -14.167 1.671 3.759 1.00 95.56 87 LEU A N 1
ATOM 649 C CA . LEU A 1 87 ? -13.102 1.524 2.767 1.00 95.56 87 LEU A CA 1
ATOM 650 C C . LEU A 1 87 ? -11.872 2.357 3.146 1.00 95.56 87 LEU A C 1
ATOM 652 O O . LEU A 1 87 ? -10.753 1.852 3.113 1.00 95.56 87 LEU A O 1
ATOM 656 N N . GLU A 1 88 ? -12.080 3.596 3.582 1.00 95.38 88 GLU A N 1
ATOM 657 C CA . GLU A 1 88 ? -11.030 4.503 4.043 1.00 95.38 88 GLU A CA 1
ATOM 658 C C . GLU A 1 88 ? -10.260 3.883 5.204 1.00 95.38 88 GLU A C 1
ATOM 660 O O . GLU A 1 88 ? -9.034 3.840 5.167 1.00 95.38 88 GLU A O 1
ATOM 665 N N . LYS A 1 89 ? -10.959 3.316 6.196 1.00 96.94 89 LYS A N 1
ATOM 666 C CA . LYS A 1 89 ? -10.307 2.640 7.323 1.00 96.94 89 LYS A CA 1
ATOM 667 C C . LYS A 1 89 ? -9.480 1.445 6.853 1.00 96.94 89 LYS A C 1
ATOM 669 O O . LYS A 1 89 ? -8.355 1.277 7.312 1.00 96.94 89 LYS A O 1
ATOM 674 N N . LYS A 1 90 ? -9.987 0.640 5.915 1.00 97.44 90 LYS A N 1
ATOM 675 C CA . LYS A 1 90 ? -9.230 -0.486 5.337 1.00 97.44 90 LYS A CA 1
ATOM 676 C C . LYS A 1 90 ? -7.964 -0.008 4.623 1.00 97.44 90 LYS A C 1
ATOM 678 O O . LYS A 1 90 ? -6.900 -0.579 4.847 1.00 97.44 90 LYS A O 1
ATOM 683 N N . LYS A 1 91 ? -8.059 1.058 3.819 1.00 95.25 91 LYS A N 1
ATOM 684 C CA . LYS A 1 91 ? -6.914 1.675 3.129 1.00 95.25 91 LYS A CA 1
ATOM 685 C C . LYS A 1 91 ? -5.888 2.235 4.118 1.00 95.25 91 LYS A C 1
ATOM 687 O O . LYS A 1 91 ? -4.700 1.983 3.955 1.00 95.25 91 LYS A O 1
ATOM 692 N N . GLN A 1 92 ? -6.338 2.919 5.170 1.00 94.31 92 GLN A N 1
ATOM 693 C CA . GLN A 1 92 ? -5.465 3.430 6.232 1.00 94.31 92 GLN A CA 1
ATOM 694 C C . GLN A 1 92 ? -4.719 2.297 6.936 1.00 94.31 92 GLN A C 1
ATOM 696 O O . GLN A 1 92 ? -3.503 2.347 7.065 1.00 94.31 92 GLN A O 1
ATOM 701 N N . VAL A 1 93 ? -5.424 1.229 7.315 1.00 95.00 93 VAL A N 1
ATOM 702 C CA . VAL A 1 93 ? -4.806 0.074 7.976 1.00 95.00 93 VAL A CA 1
ATOM 703 C C . VAL A 1 93 ? -3.805 -0.642 7.064 1.00 95.00 93 VAL A C 1
ATOM 705 O O . VAL A 1 93 ? -2.794 -1.138 7.551 1.00 95.00 93 VAL A O 1
ATOM 708 N N . MET A 1 94 ? -4.021 -0.671 5.743 1.00 95.12 94 MET A N 1
ATOM 709 C CA . MET A 1 94 ? -3.013 -1.194 4.809 1.00 95.12 94 MET A CA 1
ATOM 710 C C . MET A 1 94 ? -1.694 -0.414 4.864 1.00 95.12 94 MET A C 1
ATOM 712 O O . MET A 1 94 ? -0.642 -1.037 4.739 1.00 95.12 94 MET A O 1
ATOM 716 N N . LEU A 1 95 ? -1.741 0.899 5.112 1.00 91.38 95 LEU A N 1
ATOM 717 C CA . LEU A 1 95 ? -0.574 1.785 5.163 1.00 91.38 95 LEU A CA 1
ATOM 718 C C . LEU A 1 95 ? 0.122 1.836 6.535 1.00 91.38 95 LEU A C 1
ATOM 720 O O . LEU A 1 95 ? 1.226 2.364 6.622 1.00 91.38 95 LEU A O 1
ATOM 724 N N . THR A 1 96 ? -0.488 1.310 7.602 1.00 90.56 96 THR A N 1
ATOM 725 C CA . THR A 1 96 ? 0.087 1.343 8.957 1.00 90.56 96 THR A CA 1
ATOM 726 C C . THR A 1 96 ? 0.656 0.001 9.381 1.00 90.56 96 THR A C 1
ATOM 728 O O . THR A 1 96 ? 0.082 -1.039 9.085 1.00 90.56 96 THR A O 1
ATOM 731 N N . ASN A 1 97 ? 1.751 0.005 10.134 1.00 91.31 97 ASN A N 1
ATOM 732 C CA . ASN A 1 97 ? 2.303 -1.215 10.718 1.00 91.31 97 ASN A CA 1
ATOM 733 C C . ASN A 1 97 ? 1.362 -1.789 11.798 1.00 91.31 97 ASN A C 1
ATOM 735 O O . ASN A 1 97 ? 1.003 -1.085 12.745 1.00 91.31 97 ASN A O 1
ATOM 739 N N . ILE A 1 98 ? 0.973 -3.064 11.671 1.00 91.62 98 ILE A N 1
ATOM 740 C CA . ILE A 1 98 ? 0.132 -3.768 12.654 1.00 91.62 98 ILE A CA 1
ATOM 741 C C . ILE A 1 98 ? 0.948 -4.781 13.469 1.00 91.62 98 ILE A C 1
ATOM 743 O O . ILE A 1 98 ? 0.713 -4.935 14.671 1.00 91.62 98 ILE A O 1
ATOM 747 N N . ARG A 1 99 ? 1.858 -5.526 12.835 1.00 93.88 99 ARG A N 1
ATOM 748 C CA . ARG A 1 99 ? 2.584 -6.677 13.407 1.00 93.88 99 ARG A CA 1
ATOM 749 C C . ARG A 1 99 ? 4.034 -6.793 12.920 1.00 93.88 99 ARG A C 1
ATOM 751 O O . ARG A 1 99 ? 4.606 -7.876 12.958 1.00 93.88 99 ARG A O 1
ATOM 758 N N . GLY A 1 100 ? 4.640 -5.685 12.512 1.00 90.19 100 GLY A N 1
ATOM 759 C CA . GLY A 1 100 ? 6.009 -5.632 11.999 1.00 90.19 100 GLY A CA 1
ATOM 760 C C . GLY A 1 100 ? 6.115 -5.948 10.510 1.00 90.19 100 GLY A C 1
ATOM 761 O O . GLY A 1 100 ? 7.215 -6.165 10.024 1.00 90.19 100 GLY A O 1
ATOM 762 N N . GLU A 1 101 ? 4.995 -5.993 9.788 1.00 90.38 101 GLU A N 1
ATOM 763 C CA . GLU A 1 101 ? 4.980 -6.348 8.370 1.00 90.38 101 GLU A CA 1
ATOM 764 C C . GLU A 1 101 ? 5.490 -5.235 7.454 1.00 90.38 101 GLU A C 1
ATOM 766 O O . GLU A 1 101 ? 5.861 -5.524 6.322 1.00 90.38 101 GLU A O 1
ATOM 771 N N . LEU A 1 102 ? 5.487 -3.986 7.932 1.00 87.88 102 LEU A N 1
ATOM 772 C CA . LEU A 1 102 ? 5.986 -2.832 7.191 1.00 87.88 102 LEU A CA 1
ATOM 773 C C . LEU A 1 102 ? 6.714 -1.832 8.087 1.00 87.88 102 LEU A C 1
ATOM 775 O O . LEU A 1 102 ? 6.353 -1.625 9.251 1.00 87.88 102 LEU A O 1
ATOM 779 N N . THR A 1 103 ? 7.679 -1.147 7.492 1.00 83.12 103 THR A N 1
ATOM 780 C CA . THR A 1 103 ? 8.403 0.001 8.024 1.00 83.12 103 THR A CA 1
ATOM 781 C C . THR A 1 103 ? 7.937 1.247 7.275 1.00 83.12 103 THR A C 1
ATOM 783 O O . THR A 1 103 ? 8.542 1.691 6.303 1.00 83.12 103 THR A O 1
ATOM 786 N N . SER A 1 104 ? 6.822 1.830 7.711 1.00 68.06 104 SER A N 1
ATOM 787 C CA . SER A 1 104 ? 6.431 3.167 7.269 1.00 68.06 104 SER A CA 1
ATOM 788 C C . SER A 1 104 ? 7.269 4.168 8.057 1.00 68.06 104 SER A C 1
ATOM 790 O O . SER A 1 104 ? 7.171 4.184 9.290 1.00 68.06 104 SER A O 1
ATOM 792 N N . GLU A 1 105 ? 8.067 5.007 7.390 1.00 57.47 105 GLU A N 1
ATOM 793 C CA . GLU A 1 105 ? 8.583 6.212 8.044 1.00 57.47 105 GLU A CA 1
ATOM 794 C C . GLU A 1 105 ? 7.382 6.925 8.666 1.00 57.47 105 GLU A C 1
ATOM 796 O O . GLU A 1 105 ? 6.366 7.146 7.997 1.00 57.47 105 GLU A O 1
ATOM 801 N N . LYS A 1 106 ? 7.443 7.191 9.977 1.00 42.19 106 LYS A N 1
ATOM 802 C CA . LYS A 1 106 ? 6.412 7.994 10.624 1.00 42.19 106 LYS A CA 1
ATOM 803 C C . LYS A 1 106 ? 6.345 9.282 9.821 1.00 42.19 106 LYS A C 1
ATOM 805 O O . LYS A 1 106 ? 7.318 10.026 9.791 1.00 42.19 106 LYS A O 1
ATOM 810 N N . SER A 1 107 ? 5.205 9.550 9.196 1.00 41.09 107 SER A N 1
ATOM 811 C CA . SER A 1 107 ? 4.854 10.900 8.796 1.00 41.09 107 SER A CA 1
ATOM 812 C C . SER A 1 107 ? 4.706 11.703 10.086 1.00 41.09 107 SER A C 1
ATOM 814 O O . SER A 1 107 ? 3.606 11.850 10.620 1.00 41.09 107 SER A O 1
ATOM 816 N N . SER A 1 108 ? 5.837 12.139 10.642 1.00 38.28 108 SER A N 1
ATOM 817 C CA . SER A 1 108 ? 5.888 13.337 11.453 1.00 38.28 108 SER A CA 1
ATOM 818 C C . SER A 1 108 ? 5.292 14.432 10.586 1.00 38.28 108 SER A C 1
ATOM 820 O O . SER A 1 108 ? 5.767 14.737 9.493 1.00 38.28 108 SER A O 1
ATOM 822 N N . ASP A 1 109 ? 4.146 14.884 11.057 1.00 38.41 109 ASP A N 1
ATOM 823 C CA . ASP A 1 109 ? 3.377 16.017 10.597 1.00 38.41 109 ASP A CA 1
ATOM 824 C C . ASP A 1 109 ? 4.279 17.134 10.033 1.00 38.41 109 ASP A C 1
ATOM 826 O O . ASP A 1 109 ? 5.229 17.561 10.681 1.00 38.41 109 ASP A O 1
ATOM 830 N N . LYS A 1 110 ? 4.002 17.551 8.792 1.00 40.53 110 LYS A N 1
ATOM 831 C CA . LYS A 1 110 ? 4.569 18.713 8.078 1.00 40.53 110 LYS A CA 1
ATOM 832 C C . LYS A 1 110 ? 5.982 19.167 8.499 1.00 40.53 110 LYS A C 1
ATOM 834 O O . LYS A 1 110 ? 6.153 20.181 9.171 1.00 40.53 110 LYS A O 1
ATOM 839 N N . GLY A 1 111 ? 6.997 18.548 7.914 1.00 42.22 111 GLY A N 1
ATOM 840 C CA . GLY A 1 111 ? 8.300 19.180 7.737 1.00 42.22 111 GLY A CA 1
ATOM 841 C C . GLY A 1 111 ? 9.179 18.330 6.848 1.00 42.22 111 GLY A C 1
ATOM 842 O O . GLY A 1 111 ? 9.314 17.130 7.057 1.00 42.22 111 GLY A O 1
ATOM 843 N N . TYR A 1 112 ? 9.744 18.941 5.813 1.00 52.00 112 TYR A N 1
ATOM 844 C CA . TYR A 1 112 ? 10.845 18.321 5.094 1.00 52.00 112 TYR A CA 1
ATOM 845 C C . TYR A 1 112 ? 11.958 18.042 6.109 1.00 52.00 112 TYR A C 1
ATOM 847 O O . TYR A 1 112 ? 12.406 18.972 6.779 1.00 52.00 112 TYR A O 1
ATOM 855 N N . ASP A 1 113 ? 12.398 16.789 6.219 1.00 68.50 113 ASP A N 1
ATOM 856 C CA . ASP A 1 113 ? 13.620 16.441 6.943 1.00 68.50 113 ASP A CA 1
ATOM 857 C C . ASP A 1 113 ? 14.811 17.046 6.185 1.00 68.50 113 ASP A C 1
ATOM 859 O O . ASP A 1 113 ? 15.389 16.439 5.278 1.00 68.50 113 ASP A O 1
ATOM 863 N N . LEU A 1 114 ? 15.098 18.315 6.486 1.00 68.50 114 LEU A N 1
ATOM 864 C CA . LEU A 1 114 ? 16.147 19.097 5.844 1.00 68.50 114 LEU A CA 1
ATOM 865 C C . LEU A 1 114 ? 17.516 18.473 6.110 1.00 68.50 114 LEU A C 1
ATOM 867 O O . LEU A 1 114 ? 18.345 18.432 5.204 1.00 68.50 114 LEU A O 1
ATOM 871 N N . VAL A 1 115 ? 17.728 17.943 7.317 1.00 69.56 115 VAL A N 1
ATOM 872 C CA . VAL A 1 115 ? 18.961 17.243 7.686 1.00 69.56 115 VAL A CA 1
ATOM 873 C C . VAL A 1 115 ? 19.122 16.011 6.803 1.00 69.56 115 VAL A C 1
ATOM 875 O O . VAL A 1 115 ? 20.157 15.856 6.159 1.00 69.56 115 VAL A O 1
ATOM 878 N N . GLY A 1 116 ? 18.083 15.184 6.668 1.00 68.12 116 GLY A N 1
ATOM 879 C CA . GLY A 1 116 ? 18.100 14.029 5.772 1.00 68.12 116 GLY A CA 1
ATOM 880 C C . GLY A 1 116 ? 18.265 14.404 4.298 1.00 68.12 116 GLY A C 1
ATOM 881 O O . GLY A 1 116 ? 18.959 13.709 3.556 1.00 68.12 116 GLY A O 1
ATOM 882 N N . ALA A 1 117 ? 17.670 15.511 3.847 1.00 71.31 117 ALA A N 1
ATOM 883 C CA . ALA A 1 117 ? 17.822 15.997 2.477 1.00 71.31 117 ALA A CA 1
ATOM 884 C C . ALA A 1 117 ? 19.259 16.452 2.177 1.00 71.31 117 ALA A C 1
ATOM 886 O O . ALA A 1 117 ? 19.823 16.059 1.155 1.00 71.31 117 ALA A O 1
ATOM 887 N N . VAL A 1 118 ? 19.864 17.229 3.077 1.00 75.44 118 VAL A N 1
ATOM 888 C CA . VAL A 1 118 ? 21.242 17.711 2.935 1.00 75.44 118 VAL A CA 1
ATOM 889 C C . VAL A 1 118 ? 22.240 16.562 3.102 1.00 75.44 118 VAL A C 1
ATOM 891 O O . VAL A 1 118 ? 23.175 16.465 2.313 1.00 75.44 118 VAL A O 1
ATOM 894 N N . ALA A 1 119 ? 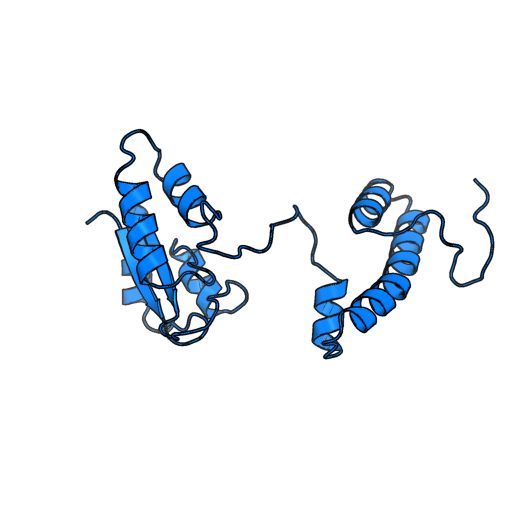22.004 15.628 4.028 1.00 76.44 119 ALA A N 1
ATOM 895 C CA . ALA A 1 119 ? 22.831 14.432 4.186 1.00 76.44 119 ALA A CA 1
ATOM 896 C C . ALA A 1 119 ? 22.871 13.587 2.903 1.00 76.44 119 ALA A C 1
ATOM 898 O O . ALA A 1 119 ? 23.943 13.159 2.485 1.00 76.44 119 ALA A O 1
ATOM 899 N N . ARG A 1 120 ? 21.730 13.410 2.220 1.00 76.62 120 ARG A N 1
ATOM 900 C CA . ARG A 1 120 ? 21.676 12.719 0.919 1.00 76.62 120 ARG A CA 1
ATOM 901 C C . ARG A 1 120 ? 22.428 13.472 -0.178 1.00 76.62 120 ARG A C 1
ATOM 903 O O . ARG A 1 120 ? 23.124 12.838 -0.963 1.00 76.62 120 ARG A O 1
ATOM 910 N N . LEU A 1 121 ? 22.315 14.801 -0.225 1.00 77.19 121 LEU A N 1
ATOM 911 C CA . LEU A 1 121 ? 23.029 15.626 -1.208 1.00 77.19 121 LEU A CA 1
ATOM 912 C C . LEU A 1 121 ? 24.550 15.556 -1.017 1.00 77.19 121 LEU A C 1
ATOM 914 O O . LEU A 1 121 ? 25.296 15.513 -1.990 1.00 77.19 121 LEU A O 1
ATOM 918 N N . LEU A 1 122 ? 24.996 15.519 0.238 1.00 78.88 122 LEU A N 1
ATOM 919 C CA . LEU A 1 122 ? 26.404 15.422 0.617 1.00 78.88 122 LEU A CA 1
ATOM 920 C C . LEU A 1 122 ? 26.917 13.972 0.673 1.00 78.88 122 LEU A C 1
ATOM 922 O O . LEU A 1 122 ? 28.074 13.749 1.017 1.00 78.88 122 LEU A O 1
ATOM 926 N N . ASN A 1 123 ? 26.073 12.996 0.315 1.00 80.31 123 ASN A N 1
ATOM 927 C CA . ASN A 1 123 ? 26.358 11.561 0.351 1.00 80.31 123 ASN A CA 1
ATOM 928 C C . ASN A 1 123 ? 26.872 11.064 1.719 1.00 80.31 123 ASN A C 1
ATOM 930 O O . ASN A 1 123 ? 27.752 10.207 1.800 1.00 80.31 123 ASN A O 1
ATOM 934 N N . LEU A 1 124 ? 26.322 11.620 2.800 1.00 77.69 124 LEU A N 1
ATOM 935 C CA . LEU A 1 124 ? 26.662 11.264 4.173 1.00 77.69 124 LEU A CA 1
ATOM 936 C C . LEU A 1 124 ? 25.876 10.020 4.589 1.00 77.69 124 LEU A C 1
ATOM 938 O O . LEU A 1 124 ? 24.643 10.029 4.653 1.00 77.69 124 LEU A O 1
ATOM 942 N N . THR A 1 125 ? 26.595 8.937 4.870 1.00 70.62 125 THR A N 1
ATOM 943 C CA . THR A 1 125 ? 26.000 7.635 5.210 1.00 70.62 125 THR A CA 1
ATOM 944 C C . THR A 1 125 ? 26.123 7.279 6.689 1.00 70.62 125 THR A C 1
ATOM 946 O O . THR A 1 125 ? 25.457 6.348 7.131 1.00 70.62 125 THR A O 1
ATOM 949 N N . SER A 1 126 ? 26.957 7.990 7.454 1.00 76.62 126 SER A N 1
ATOM 950 C CA . SER A 1 126 ? 27.149 7.752 8.887 1.00 76.62 126 SER A CA 1
ATOM 951 C C . SER A 1 126 ? 26.137 8.536 9.720 1.00 76.62 126 SER A C 1
ATOM 953 O O . SER A 1 126 ? 25.886 9.712 9.460 1.00 76.62 126 SER A O 1
ATOM 955 N N . ASP A 1 127 ? 25.600 7.913 10.770 1.00 70.88 127 ASP A N 1
ATOM 956 C CA . ASP A 1 127 ? 24.720 8.597 11.726 1.00 70.88 127 ASP A CA 1
ATOM 957 C C . ASP A 1 127 ? 25.455 9.700 12.496 1.00 70.88 127 ASP A C 1
ATOM 959 O O . ASP A 1 127 ? 24.849 10.704 12.858 1.00 70.88 127 ASP A O 1
ATOM 963 N N . LYS A 1 128 ? 26.779 9.571 12.651 1.00 72.62 128 LYS A N 1
ATOM 964 C CA . LYS A 1 128 ? 27.622 10.628 13.216 1.00 72.62 128 LYS A CA 1
ATOM 965 C C . LYS A 1 128 ? 27.642 11.880 12.333 1.00 72.62 128 LYS A C 1
ATOM 967 O O . LYS A 1 128 ? 27.505 12.982 12.841 1.00 72.62 128 LYS A O 1
ATOM 972 N N . ASP A 1 129 ? 27.740 11.709 11.016 1.00 71.94 129 ASP A N 1
ATOM 973 C CA . ASP A 1 129 ? 27.797 12.839 10.080 1.00 71.94 129 ASP A CA 1
ATOM 974 C C . ASP A 1 129 ? 26.452 13.579 10.015 1.00 71.94 129 ASP A C 1
ATOM 976 O O . ASP A 1 129 ? 26.403 14.792 9.815 1.00 71.94 129 ASP A O 1
ATOM 980 N N . LYS A 1 130 ? 25.343 12.850 10.196 1.00 69.81 130 LYS A N 1
ATOM 981 C CA . LYS A 1 130 ? 24.001 13.440 10.307 1.00 69.81 130 LYS A CA 1
ATOM 982 C C . LYS A 1 130 ? 23.823 14.214 11.611 1.00 69.81 130 LYS A C 1
ATOM 984 O O . LYS A 1 130 ? 23.172 15.259 11.599 1.00 69.81 130 LYS A O 1
ATOM 989 N N . ASP A 1 131 ? 24.389 13.717 12.709 1.00 70.38 131 ASP A N 1
ATOM 990 C CA . ASP A 1 131 ? 24.391 14.420 13.993 1.00 70.38 1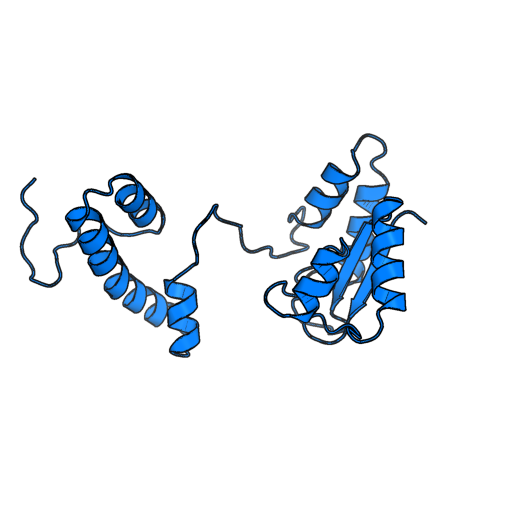31 ASP A CA 1
ATOM 991 C C . ASP A 1 131 ? 25.206 15.717 13.887 1.00 70.38 131 ASP A C 1
ATOM 993 O O . ASP A 1 131 ? 24.680 16.799 14.137 1.00 70.38 131 ASP A O 1
ATOM 997 N N . ASP A 1 132 ? 26.430 15.643 13.359 1.00 73.06 132 ASP A N 1
ATOM 998 C CA . ASP A 1 132 ? 27.291 16.808 13.115 1.00 73.06 132 ASP A CA 1
ATOM 999 C C . ASP A 1 132 ? 26.604 17.853 12.213 1.00 73.06 132 ASP A C 1
ATOM 1001 O O . ASP A 1 132 ? 26.636 19.056 12.483 1.00 73.06 132 ASP A O 1
ATOM 1005 N N . LEU A 1 133 ? 25.910 17.405 11.163 1.00 76.56 133 LEU A N 1
ATOM 1006 C CA . LEU A 1 133 ? 25.132 18.276 10.283 1.00 76.56 133 LEU A CA 1
ATOM 1007 C C . LEU A 1 133 ? 23.948 18.937 11.006 1.00 76.56 133 LEU A C 1
ATOM 1009 O O . LEU A 1 133 ? 23.645 20.106 10.761 1.00 76.56 133 LEU A O 1
ATOM 1013 N N . SER A 1 134 ? 23.290 18.215 11.910 1.00 73.62 134 SER A N 1
ATOM 1014 C CA . SER A 1 134 ? 22.190 18.741 12.726 1.00 73.62 134 SER A CA 1
ATOM 1015 C C . SER A 1 134 ? 22.674 19.855 13.653 1.00 73.62 134 SER A C 1
ATOM 1017 O O . SER A 1 134 ? 22.052 20.920 13.713 1.00 73.62 134 SER A O 1
ATOM 1019 N N . HIS A 1 135 ? 23.831 19.658 14.294 1.00 74.88 135 HIS A N 1
ATOM 1020 C CA . HIS A 1 135 ? 24.482 20.661 15.146 1.00 74.88 135 HIS A CA 1
ATOM 1021 C C . HIS A 1 135 ? 24.884 21.930 14.381 1.00 74.88 135 HIS A C 1
ATOM 1023 O O . HIS A 1 135 ? 24.968 23.000 14.977 1.00 74.88 135 HIS A O 1
ATOM 1029 N N . LEU A 1 136 ? 25.081 21.851 13.061 1.00 76.38 136 LEU A N 1
ATOM 1030 C CA . LEU A 1 136 ? 25.364 23.014 12.210 1.00 76.38 136 LEU A CA 1
ATOM 1031 C C . LEU A 1 136 ? 24.096 23.733 11.732 1.00 76.38 136 LEU A C 1
ATOM 1033 O O . LEU A 1 136 ? 24.038 24.964 11.716 1.00 76.38 136 LEU A O 1
ATOM 1037 N N . LEU A 1 137 ? 23.077 22.981 11.312 1.00 77.12 137 LEU A N 1
ATOM 1038 C CA . LEU A 1 137 ? 21.890 23.547 10.667 1.00 77.12 137 LEU A CA 1
ATOM 1039 C C . LEU A 1 137 ? 20.899 24.142 11.673 1.00 77.12 137 LEU A C 1
ATOM 1041 O O . LEU A 1 137 ? 20.347 25.219 11.424 1.00 77.12 137 LEU A O 1
ATOM 1045 N N . PHE A 1 138 ? 20.678 23.483 12.815 1.00 78.81 138 PHE A N 1
ATOM 1046 C CA . PHE A 1 138 ? 19.670 23.924 13.781 1.00 78.81 138 PHE A CA 1
ATOM 1047 C C . PHE A 1 138 ? 19.946 25.310 14.381 1.00 78.81 138 PHE A C 1
ATOM 1049 O O . PHE A 1 138 ? 19.009 26.116 14.409 1.00 78.81 138 PHE A O 1
ATOM 1056 N N . PRO A 1 139 ? 21.183 25.669 14.783 1.00 79.06 139 PRO A N 1
ATOM 1057 C CA . PRO A 1 139 ? 21.469 27.014 15.282 1.00 79.06 139 PRO A CA 1
ATOM 1058 C C . PRO A 1 139 ? 21.196 28.111 14.245 1.00 79.06 139 PRO A C 1
ATOM 1060 O O . PRO A 1 139 ? 20.608 29.143 14.581 1.00 79.06 139 PRO A O 1
ATOM 1063 N N . ALA A 1 140 ? 21.553 27.876 12.976 1.00 78.94 140 ALA A N 1
ATOM 1064 C CA . ALA A 1 140 ? 21.331 28.826 11.886 1.00 78.94 140 ALA A CA 1
ATOM 1065 C C . ALA A 1 140 ? 19.834 29.026 11.594 1.00 78.94 140 ALA A C 1
ATOM 1067 O O . ALA A 1 140 ? 19.361 30.156 11.447 1.00 78.94 140 ALA A O 1
ATOM 1068 N N . MET A 1 141 ? 19.059 27.938 11.566 1.00 78.50 141 MET A N 1
ATOM 1069 C CA . MET A 1 141 ? 17.606 27.996 11.381 1.00 78.50 141 MET A CA 1
ATOM 1070 C C . MET A 1 141 ? 16.911 28.693 12.552 1.00 78.50 141 MET A C 1
ATOM 1072 O O . MET A 1 141 ? 16.033 29.531 12.338 1.00 78.50 141 MET A O 1
ATOM 1076 N N . LEU A 1 142 ? 17.330 28.389 13.783 1.00 79.88 142 LEU A N 1
ATOM 1077 C CA . LEU A 1 142 ? 16.804 29.013 14.991 1.00 79.88 142 LEU A CA 1
ATOM 1078 C C . LEU A 1 142 ? 17.091 30.517 15.000 1.00 79.88 142 LEU A C 1
ATOM 1080 O O . LEU A 1 142 ? 16.203 31.312 15.295 1.00 79.88 142 LEU A O 1
ATOM 1084 N N . GLN A 1 143 ? 18.310 30.928 14.641 1.00 76.38 143 GLN A N 1
ATOM 1085 C CA . GLN A 1 143 ? 18.668 32.340 14.507 1.00 76.38 143 GLN A CA 1
ATOM 1086 C C . GLN A 1 143 ? 17.794 33.040 13.460 1.00 76.38 143 GLN A C 1
ATOM 1088 O O . GLN A 1 143 ? 17.237 34.099 13.744 1.00 76.38 143 GLN A O 1
ATOM 1093 N N . ALA A 1 144 ? 17.610 32.439 12.282 1.00 79.81 144 ALA A N 1
ATOM 1094 C CA . ALA A 1 144 ? 16.777 33.008 11.226 1.00 79.81 144 ALA A CA 1
ATOM 1095 C C . ALA A 1 144 ? 15.298 33.143 11.636 1.00 79.81 144 ALA A C 1
ATOM 1097 O O . ALA A 1 144 ? 14.649 34.126 11.273 1.00 79.81 144 ALA A O 1
ATOM 1098 N N . ALA A 1 145 ? 14.763 32.182 12.396 1.00 81.88 145 ALA A N 1
ATOM 1099 C CA . ALA A 1 145 ? 13.399 32.231 12.921 1.00 81.88 145 ALA A CA 1
ATOM 1100 C C . ALA A 1 145 ? 13.236 33.327 13.989 1.00 81.88 145 ALA A C 1
ATOM 1102 O O . ALA A 1 145 ? 12.288 34.112 13.921 1.00 81.88 145 ALA A O 1
ATOM 1103 N N . VAL A 1 146 ? 14.200 33.446 14.911 1.00 82.06 146 VAL A N 1
ATOM 1104 C CA . VAL A 1 146 ? 14.225 34.493 15.948 1.00 82.06 146 VAL A CA 1
ATOM 1105 C C . VAL A 1 146 ? 14.339 35.886 15.330 1.00 82.06 146 VAL A C 1
ATOM 1107 O O . VAL A 1 146 ? 13.568 36.770 15.691 1.00 82.06 146 VAL A O 1
ATOM 1110 N N . MET A 1 147 ? 15.227 36.085 14.349 1.00 80.50 147 MET A N 1
ATOM 1111 C CA . MET A 1 147 ? 15.379 37.374 13.655 1.00 80.50 147 MET A CA 1
ATOM 1112 C C . MET A 1 147 ? 14.098 37.829 12.943 1.00 80.50 147 MET A C 1
ATOM 1114 O O . MET A 1 147 ? 13.888 39.025 12.762 1.00 80.50 147 MET A O 1
ATOM 1118 N N . LYS A 1 148 ? 13.240 36.888 12.536 1.00 83.38 148 LYS A N 1
ATOM 1119 C CA . LYS A 1 148 ? 11.944 37.169 11.902 1.00 83.38 148 LYS A CA 1
ATOM 1120 C C . LYS A 1 148 ? 10.784 37.269 12.899 1.00 83.38 148 LYS A C 1
ATOM 1122 O O . LYS A 1 148 ? 9.663 37.526 12.470 1.00 83.38 148 LYS A O 1
ATOM 1127 N N . GLY A 1 149 ? 11.031 37.053 14.194 1.00 80.69 149 GLY A N 1
ATOM 1128 C CA . GLY A 1 149 ? 9.994 37.020 15.229 1.00 80.69 149 GLY A CA 1
ATOM 1129 C C . GLY A 1 149 ? 8.998 35.865 15.073 1.00 80.69 149 GLY A C 1
ATOM 1130 O O . GLY A 1 149 ? 7.884 35.940 15.585 1.00 80.69 149 GLY A O 1
ATOM 1131 N N . ASP A 1 150 ? 9.364 34.805 14.348 1.00 81.75 150 ASP A N 1
ATOM 1132 C CA . ASP A 1 150 ? 8.465 33.694 14.035 1.00 81.75 150 ASP A CA 1
ATOM 1133 C C . ASP A 1 150 ? 8.522 32.618 15.126 1.00 81.75 150 ASP A C 1
ATOM 1135 O O . ASP A 1 150 ? 9.224 31.610 15.019 1.00 81.75 150 ASP A O 1
ATOM 1139 N N . LEU A 1 151 ? 7.778 32.862 16.206 1.00 77.88 151 LEU A N 1
ATOM 1140 C CA . LEU A 1 151 ? 7.723 31.988 17.382 1.00 77.88 151 LEU A CA 1
ATOM 1141 C C . LEU A 1 151 ? 7.224 30.577 17.051 1.00 77.88 151 LEU A C 1
ATOM 1143 O O . LEU A 1 151 ? 7.684 29.606 17.646 1.00 77.88 151 LEU A O 1
ATOM 1147 N N . LYS A 1 152 ? 6.340 30.450 16.056 1.00 76.00 152 LYS A N 1
ATOM 1148 C CA . LYS A 1 152 ? 5.827 29.153 15.617 1.00 76.00 152 LYS A CA 1
ATOM 1149 C C . LYS A 1 152 ? 6.941 28.309 15.000 1.00 76.00 152 LYS A C 1
ATOM 1151 O O . LYS A 1 152 ? 7.097 27.145 15.353 1.00 76.00 152 LYS A O 1
ATOM 1156 N N . ARG A 1 153 ? 7.769 28.907 14.137 1.00 74.25 153 ARG A N 1
ATOM 1157 C CA . ARG A 1 153 ? 8.944 28.221 13.578 1.00 74.25 153 ARG A CA 1
ATOM 1158 C C . ARG A 1 153 ? 9.982 27.870 14.639 1.00 74.25 153 ARG A C 1
ATOM 1160 O O . ARG A 1 153 ? 10.624 26.835 14.521 1.00 74.25 153 ARG A O 1
ATOM 1167 N N . VAL A 1 154 ? 10.151 28.694 15.673 1.00 75.44 154 VAL A N 1
ATOM 1168 C CA . VAL A 1 154 ? 11.049 28.383 16.802 1.00 75.44 154 VAL A CA 1
ATOM 1169 C C . VAL A 1 154 ? 10.582 27.128 17.551 1.00 75.44 154 VAL A C 1
ATOM 1171 O O . VAL A 1 154 ? 11.399 26.256 17.849 1.00 75.44 154 VAL A O 1
ATOM 1174 N N . GLU A 1 155 ? 9.281 27.001 17.816 1.00 73.44 155 GLU A N 1
ATOM 1175 C CA . GLU A 1 155 ? 8.702 25.805 18.443 1.00 73.44 155 GLU A CA 1
ATOM 1176 C C . GLU A 1 155 ? 8.806 24.567 17.547 1.00 73.44 155 GLU A C 1
ATOM 1178 O O . GLU A 1 155 ? 9.161 23.491 18.028 1.00 73.44 155 GLU A O 1
ATOM 1183 N N . GLU A 1 156 ? 8.567 24.721 16.242 1.00 73.38 156 GLU A N 1
ATOM 1184 C CA . GLU A 1 156 ? 8.750 23.649 15.260 1.00 73.38 156 GLU A CA 1
ATOM 1185 C C . GLU A 1 156 ? 10.207 23.160 15.260 1.00 73.38 156 GLU A C 1
ATOM 1187 O O . GLU A 1 156 ? 10.450 21.966 15.414 1.00 73.38 156 GLU A O 1
ATOM 1192 N N . ILE A 1 157 ? 11.186 24.071 15.188 1.00 73.50 157 ILE A N 1
ATOM 1193 C CA . ILE A 1 157 ? 12.625 23.750 15.202 1.00 73.50 157 ILE A CA 1
ATOM 1194 C C . ILE A 1 157 ? 13.032 23.037 16.504 1.00 73.50 157 ILE A C 1
ATOM 1196 O O . ILE A 1 157 ? 13.782 22.063 16.454 1.00 73.50 157 ILE A O 1
ATOM 1200 N N . LYS A 1 158 ? 12.485 23.443 17.659 1.00 69.00 158 LYS A N 1
ATOM 1201 C CA . LYS A 1 158 ? 12.668 22.732 18.938 1.00 69.00 158 LYS A CA 1
ATOM 1202 C C . LYS A 1 158 ? 12.139 21.293 18.873 1.00 69.00 158 LYS A C 1
ATOM 1204 O O . LYS A 1 158 ? 12.776 20.379 19.389 1.00 69.00 158 LYS A O 1
ATOM 1209 N N . GLY A 1 159 ? 10.992 21.084 18.226 1.00 63.94 159 GLY A N 1
ATOM 1210 C CA . GLY A 1 159 ? 10.396 19.760 18.018 1.00 63.94 159 GLY A CA 1
ATOM 1211 C C . GLY A 1 159 ? 11.263 18.809 17.184 1.00 63.94 159 GLY A C 1
ATOM 1212 O O . GLY A 1 159 ? 11.190 17.599 17.384 1.00 63.94 159 GLY A O 1
ATOM 1213 N N . TYR A 1 160 ? 12.130 19.344 16.318 1.00 66.44 160 TYR A N 1
ATOM 1214 C CA . TYR A 1 160 ? 13.096 18.576 15.518 1.00 66.44 160 TYR A CA 1
ATOM 1215 C C . TYR A 1 160 ? 14.400 18.235 16.261 1.00 66.44 160 TYR A C 1
ATOM 1217 O O . TYR A 1 160 ? 15.302 17.657 15.663 1.00 66.44 160 TYR A O 1
ATOM 1225 N N . GLY A 1 161 ? 14.501 18.547 17.558 1.00 63.47 161 GLY A N 1
ATOM 1226 C CA . GLY A 1 161 ? 15.676 18.230 18.375 1.00 63.47 161 GLY A CA 1
ATOM 1227 C C . GLY A 1 161 ? 16.699 19.360 18.475 1.00 63.47 161 GLY A C 1
ATOM 1228 O O . GLY A 1 161 ? 17.795 19.135 18.980 1.00 63.47 161 GLY A O 1
ATOM 1229 N N . ALA A 1 162 ? 16.356 20.577 18.037 1.00 64.44 162 ALA A N 1
ATOM 1230 C CA . ALA A 1 162 ? 17.213 21.735 18.247 1.00 64.44 162 ALA A CA 1
ATOM 1231 C C . ALA A 1 162 ? 17.326 22.070 19.741 1.00 64.44 162 ALA A C 1
ATOM 1233 O O . ALA A 1 162 ? 16.332 22.364 20.414 1.00 64.44 162 ALA A O 1
ATOM 1234 N N . ASP A 1 163 ? 18.556 22.071 20.245 1.00 65.94 163 ASP A N 1
ATOM 1235 C CA . ASP A 1 163 ? 18.846 22.462 21.614 1.00 65.94 163 ASP A CA 1
ATOM 1236 C C . ASP A 1 163 ? 18.861 23.995 21.741 1.00 65.94 163 ASP A C 1
ATOM 1238 O O . ASP A 1 163 ? 19.771 24.685 21.283 1.00 65.94 163 ASP A O 1
ATOM 1242 N N . LEU A 1 164 ? 17.825 24.539 22.384 1.00 62.41 164 LEU A N 1
ATOM 1243 C CA . LEU A 1 164 ? 17.678 25.975 22.647 1.00 62.41 164 LEU A CA 1
ATOM 1244 C C . LEU A 1 164 ? 18.646 26.498 23.721 1.00 62.41 164 LEU A C 1
ATOM 1246 O O . LEU A 1 164 ? 18.707 27.707 23.941 1.00 62.41 164 LEU A O 1
ATOM 1250 N N . SER A 1 165 ? 19.361 25.606 24.410 1.00 63.12 165 SER A N 1
ATOM 1251 C CA . SER A 1 165 ? 20.363 25.953 25.420 1.00 63.12 165 SER A CA 1
ATOM 1252 C C . SER A 1 165 ? 21.778 26.088 24.847 1.00 63.12 165 SER A C 1
ATOM 1254 O O . SER A 1 165 ? 22.675 26.577 25.539 1.00 63.12 165 SER A O 1
ATOM 1256 N N . MET A 1 166 ? 21.983 25.716 23.577 1.00 57.06 166 MET A N 1
ATOM 1257 C CA . MET A 1 166 ? 23.269 25.890 22.910 1.00 57.06 166 MET A CA 1
ATOM 1258 C C . MET A 1 166 ? 23.581 27.370 22.678 1.00 57.06 166 MET A C 1
ATOM 1260 O O . MET A 1 166 ? 22.718 28.185 22.338 1.00 57.06 166 MET A O 1
ATOM 1264 N N . LYS A 1 167 ? 24.856 27.717 22.872 1.00 53.31 167 LYS A N 1
ATOM 1265 C CA . LYS A 1 167 ? 25.386 29.041 22.533 1.00 53.31 167 LYS A CA 1
ATOM 1266 C C . LYS A 1 167 ? 25.331 29.245 21.018 1.00 53.31 167 LYS A C 1
ATOM 1268 O O . LYS A 1 167 ? 25.358 28.286 20.252 1.00 53.31 167 LYS A O 1
ATOM 1273 N N . ASP A 1 168 ? 25.235 30.499 20.591 1.00 54.69 168 ASP A N 1
ATOM 1274 C CA . ASP A 1 168 ? 25.341 30.840 19.173 1.00 54.69 168 ASP A CA 1
ATOM 1275 C C . ASP A 1 168 ? 26.721 30.453 18.595 1.00 54.69 168 ASP A C 1
ATOM 1277 O O . ASP A 1 168 ? 27.663 30.149 19.330 1.00 54.69 168 ASP A O 1
ATOM 1281 N N . ALA A 1 169 ? 26.848 30.468 17.262 1.00 48.94 169 ALA A N 1
ATOM 1282 C CA . ALA A 1 169 ? 28.115 30.189 16.573 1.00 48.94 169 ALA A CA 1
ATOM 1283 C C . ALA A 1 169 ? 29.260 31.143 16.995 1.00 48.94 169 ALA A C 1
ATOM 1285 O O . ALA A 1 169 ? 30.429 30.815 16.807 1.00 48.94 169 ALA A O 1
ATOM 1286 N N . ASP A 1 170 ? 28.922 32.276 17.623 1.00 54.50 170 ASP A N 1
ATOM 1287 C CA . ASP A 1 170 ? 29.845 33.290 18.144 1.00 54.50 170 ASP A CA 1
ATOM 1288 C C . ASP A 1 170 ? 30.122 33.149 19.662 1.00 54.50 170 ASP A C 1
ATOM 1290 O O . ASP A 1 170 ? 30.783 33.996 20.272 1.00 54.50 170 ASP A O 1
ATOM 1294 N N . ASN A 1 171 ? 29.665 32.054 20.280 1.00 50.97 171 ASN A N 1
ATOM 1295 C CA . ASN A 1 171 ? 29.921 31.639 21.662 1.00 50.97 171 ASN A CA 1
ATOM 1296 C C . ASN A 1 171 ? 29.451 32.622 22.762 1.00 50.97 171 ASN A C 1
ATOM 1298 O O . ASN A 1 171 ? 29.971 32.604 23.887 1.00 50.97 171 ASN A O 1
ATOM 1302 N N . ARG A 1 172 ? 28.453 33.468 22.484 1.00 46.59 172 ARG A N 1
ATOM 1303 C CA . ARG A 1 172 ? 27.841 34.385 23.456 1.00 46.59 172 ARG A CA 1
ATOM 1304 C C . ARG A 1 172 ? 26.577 33.768 24.075 1.00 46.59 172 ARG A C 1
ATOM 1306 O O . ARG A 1 172 ? 25.765 33.163 23.377 1.00 46.59 172 ARG A O 1
ATOM 1313 N N . PRO A 1 173 ? 26.376 33.889 25.402 1.00 41.16 173 PRO A N 1
ATOM 1314 C CA . PRO A 1 173 ? 25.121 33.485 26.021 1.00 41.16 173 PRO A CA 1
ATOM 1315 C C . PRO A 1 173 ? 24.010 34.440 25.570 1.00 41.16 173 PRO A C 1
ATOM 1317 O O . PRO A 1 173 ? 24.144 35.657 25.706 1.00 41.16 173 PRO A O 1
ATOM 1320 N N . ARG A 1 174 ? 22.920 33.891 25.022 1.00 49.19 174 ARG A N 1
ATOM 1321 C CA . ARG A 1 174 ? 21.729 34.671 24.674 1.00 49.19 174 ARG A CA 1
ATOM 1322 C C . ARG A 1 174 ? 21.092 35.180 25.966 1.00 49.19 174 ARG A C 1
ATOM 1324 O O . ARG A 1 174 ? 20.539 34.397 26.732 1.00 49.19 174 ARG A O 1
ATOM 1331 N N . SER A 1 175 ? 21.229 36.476 26.223 1.00 39.69 175 SER A N 1
ATOM 1332 C CA . SER A 1 175 ? 20.503 37.159 27.291 1.00 39.69 175 SER A CA 1
ATOM 1333 C C . SER A 1 175 ? 19.001 37.022 27.039 1.00 39.69 175 SER A C 1
ATOM 1335 O O . SER A 1 175 ? 18.548 37.276 25.921 1.00 39.69 175 SER A O 1
ATOM 1337 N N . VAL A 1 176 ? 18.292 36.567 28.074 1.00 39.97 176 VAL A N 1
ATOM 1338 C CA . VAL A 1 176 ? 16.832 36.388 28.141 1.00 39.97 176 VAL A CA 1
ATOM 1339 C C . VAL A 1 176 ? 16.103 37.701 27.880 1.00 39.97 176 VAL A C 1
ATOM 1341 O O . VAL A 1 176 ? 16.596 38.738 28.382 1.00 39.97 176 VAL A O 1
#

InterPro domains:
  IPR006034 Asparaginase/glutaminase-like [PIRSF001220] (1-101)
  IPR006034 Asparaginase/glutaminase-like [PS51732] (1-97)
  IPR006034 Asparaginase/glutaminase-like [PTHR11707] (1-164)
  IPR027473 L-asparaginase, C-terminal [G3DSA:3.40.50.40] (1-104)
  IPR036152 Asparaginase/glutaminase-like superfamily [SSF53774] (2-104)
  IPR040919 Asparaginase/glutaminase, C-terminal [PF17763] (2-94)

Sequence (176 aa):
MNGVILQTYGSGNFPSNRTDLLELLKSANERGVIIVNCSQCSRGTTSNIYETGMILTNCGVLTGFDMTPEAALTKLSYVLSKSDWSLEKKKQVMLTNIRGELTSEKSSDKGYDLVGAVARLLNLTSDKDKDDLSHLLFPAMLQAAVMKGDLKRVEEIKGYGADLSMKDADNRPRSV

Foldseek 3Di:
DQEEEAEDEAQQDDPPVPVVVLVVLLVCVVVNYAYEYDYPDPFHFNDCPDPNSVSSVVSVYHYQTGADSVRLVVLLVVLVVPPVDDSVRSSVSSQDDDPPRHDDDPPPDDDDPVLVVVCVVVVPDDPVVSVVSLVVVLLVQCVVCVVVVNVVSNVVSVVVVRDPQDAHPVRDGPDD